Protein AF-A0A9D6GNR4-F1 (afdb_monomer)

Sequence (127 aa):
MPPTPAHRQRARRRVAPHLACSLIACTAFTAALAATPALRPSPSLPPPAHHDELPQVDDLATLVDMAWARSPQARQLEGQGLEARTQADSARGWFPGAPSVTVGQRTGERPGQRALREQEVALAAPL

Radius of gyration: 35.39 Å; Cα contacts (8 Å, |Δi|>4): 54; chains: 1; bounding box: 73×37×111 Å

Structure (mmCIF, N/CA/C/O backbone):
data_AF-A0A9D6GNR4-F1
#
_entry.id   AF-A0A9D6GNR4-F1
#
loop_
_atom_site.group_PDB
_atom_site.id
_atom_site.type_symbol
_atom_site.label_atom_id
_atom_site.label_alt_id
_atom_site.label_comp_id
_atom_site.label_asym_id
_atom_site.label_entity_id
_atom_site.label_seq_id
_atom_site.pdbx_PDB_ins_code
_atom_site.Cartn_x
_atom_site.Cartn_y
_atom_site.Cartn_z
_atom_site.occupancy
_atom_site.B_iso_or_equiv
_atom_site.auth_seq_id
_atom_site.auth_comp_id
_atom_site.auth_asym_id
_atom_site.auth_atom_id
_atom_site.pdbx_PDB_model_num
ATOM 1 N N . MET A 1 1 ? -23.582 18.291 77.266 1.00 45.22 1 MET A N 1
ATOM 2 C CA . MET A 1 1 ? -22.165 18.711 77.222 1.00 45.22 1 MET A CA 1
ATOM 3 C C . MET A 1 1 ? -21.567 18.280 75.889 1.00 45.22 1 MET A C 1
ATOM 5 O O . MET A 1 1 ? -21.537 17.081 75.644 1.00 45.22 1 MET A O 1
ATOM 9 N N . PRO A 1 2 ? -21.171 19.220 75.016 1.00 63.28 2 PRO A N 1
ATOM 10 C CA . PRO A 1 2 ? -20.433 18.939 73.785 1.00 63.28 2 PRO A CA 1
ATOM 11 C C . PRO A 1 2 ? -18.911 18.957 74.041 1.00 63.28 2 PRO A C 1
ATOM 13 O O . PRO A 1 2 ? -18.451 19.728 74.886 1.00 63.28 2 PRO A O 1
ATOM 16 N N . PRO A 1 3 ? -18.134 18.100 73.359 1.00 59.78 3 PRO A N 1
ATOM 17 C CA . PRO A 1 3 ? -16.903 18.563 72.689 1.00 59.78 3 PRO A CA 1
ATOM 18 C C . PRO A 1 3 ? -16.707 17.877 71.312 1.00 59.78 3 PRO A C 1
ATOM 20 O O . PRO A 1 3 ? -16.805 16.662 71.199 1.00 59.78 3 PRO A O 1
ATOM 23 N N . THR A 1 4 ? -16.696 18.632 70.206 1.00 57.72 4 THR A N 1
ATOM 24 C CA . THR A 1 4 ? -15.525 19.154 69.447 1.00 57.72 4 THR A CA 1
ATOM 25 C C . THR A 1 4 ? -14.899 18.185 68.418 1.00 57.72 4 THR A C 1
ATOM 27 O O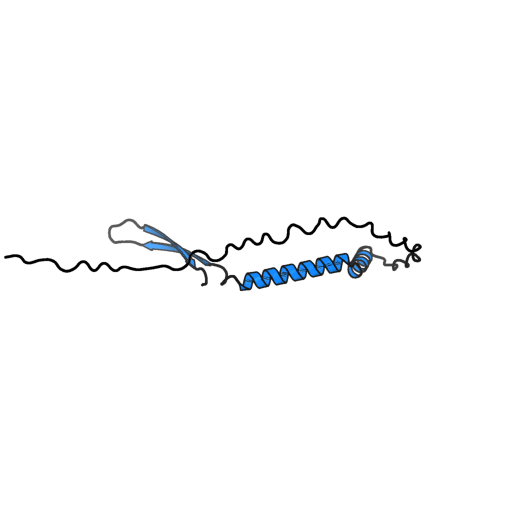 . THR A 1 4 ? -15.047 16.973 68.517 1.00 57.72 4 THR A O 1
ATOM 30 N N . PRO A 1 5 ? -14.321 18.728 67.322 1.00 56.31 5 PRO A N 1
ATOM 31 C CA . PRO A 1 5 ? -14.472 18.178 65.976 1.00 56.31 5 PRO A CA 1
ATOM 32 C C . PRO A 1 5 ? -13.293 17.309 65.523 1.00 56.31 5 PRO A C 1
ATOM 34 O O . PRO A 1 5 ? -12.127 17.666 65.697 1.00 56.31 5 PRO A O 1
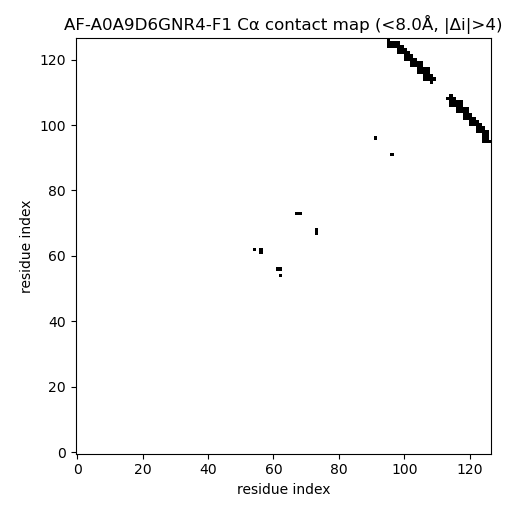ATOM 37 N N . ALA A 1 6 ? -13.595 16.210 64.832 1.00 51.09 6 ALA A N 1
ATOM 38 C CA . ALA A 1 6 ? -12.588 15.373 64.193 1.00 51.09 6 ALA A CA 1
ATOM 39 C C . ALA A 1 6 ? -12.110 15.992 62.865 1.00 51.09 6 ALA A C 1
ATOM 41 O O . ALA A 1 6 ? -12.790 15.978 61.841 1.00 51.09 6 ALA A O 1
ATOM 42 N N . HIS A 1 7 ? -10.922 16.586 62.951 1.00 50.69 7 HIS A N 1
ATOM 43 C CA . HIS A 1 7 ? -9.850 16.641 61.959 1.00 50.69 7 HIS A CA 1
ATOM 44 C C . HIS A 1 7 ? -10.218 16.513 60.465 1.00 50.69 7 HIS 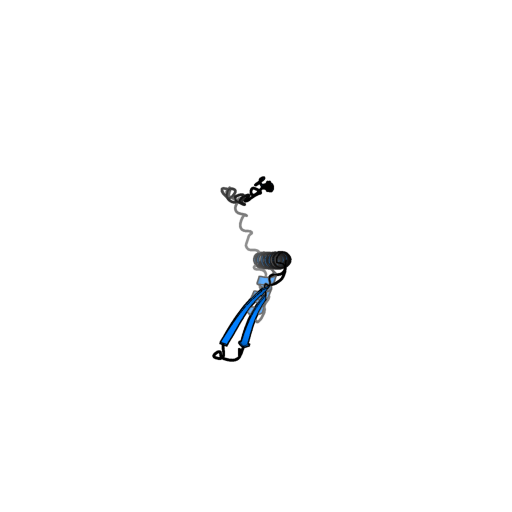A C 1
ATOM 46 O O . HIS A 1 7 ? -10.300 15.433 59.885 1.00 50.69 7 HIS A O 1
ATOM 52 N N . ARG A 1 8 ? -10.248 17.668 59.790 1.00 55.66 8 ARG A N 1
ATOM 53 C CA . ARG A 1 8 ? -10.053 17.779 58.338 1.00 55.66 8 ARG A CA 1
ATOM 54 C C . ARG A 1 8 ? -8.656 17.269 57.964 1.00 55.66 8 ARG A C 1
ATOM 56 O O . ARG A 1 8 ? -7.672 17.989 58.137 1.00 55.66 8 ARG A O 1
ATOM 63 N N . GLN A 1 9 ? -8.554 16.073 57.391 1.00 53.78 9 GLN A N 1
ATOM 64 C CA . GLN A 1 9 ? -7.359 15.661 56.654 1.00 53.78 9 GLN A CA 1
ATOM 65 C C . GLN A 1 9 ? -7.398 16.266 55.246 1.00 53.78 9 GLN A C 1
ATOM 67 O O . GLN A 1 9 ? -8.008 15.743 54.318 1.00 53.78 9 GLN A O 1
ATOM 72 N N . ARG A 1 10 ? -6.730 17.414 55.089 1.00 51.69 10 ARG A N 1
ATOM 73 C CA . ARG A 1 10 ? -6.352 17.950 53.778 1.00 51.69 10 ARG A CA 1
ATOM 74 C C . ARG A 1 10 ? -5.239 17.074 53.206 1.00 51.69 10 ARG A C 1
ATOM 76 O O . ARG A 1 10 ? -4.064 17.313 53.475 1.00 51.69 10 ARG A O 1
ATOM 83 N N . ALA A 1 11 ? -5.601 16.087 52.394 1.00 48.31 11 ALA A N 1
ATOM 84 C CA . ALA A 1 11 ? -4.649 15.405 51.530 1.00 48.31 11 ALA A CA 1
ATOM 85 C C . ALA A 1 11 ? -4.167 16.392 50.452 1.00 48.31 11 ALA A C 1
ATOM 87 O O . ALA A 1 11 ? -4.797 16.581 49.413 1.00 48.31 11 ALA A O 1
ATOM 88 N N . ARG A 1 12 ? -3.043 17.064 50.724 1.00 51.66 12 ARG A N 1
ATOM 89 C CA . ARG A 1 12 ? -2.261 17.797 49.724 1.00 51.66 12 ARG A CA 1
ATOM 90 C C . ARG A 1 12 ? -1.669 16.783 48.745 1.00 51.66 12 ARG A C 1
ATOM 92 O O . ARG A 1 12 ? -0.546 16.325 48.932 1.00 51.66 12 ARG A O 1
ATOM 99 N N . ARG A 1 13 ? -2.406 16.440 47.688 1.00 51.25 13 ARG A N 1
ATOM 100 C CA . ARG A 1 13 ? -1.813 15.796 46.512 1.00 51.25 13 ARG A CA 1
ATOM 101 C C . ARG A 1 13 ? -1.047 16.859 45.730 1.00 51.25 13 ARG A C 1
ATOM 103 O O . ARG A 1 13 ? -1.619 17.613 44.953 1.00 51.25 13 ARG A O 1
ATOM 110 N N . ARG A 1 14 ? 0.259 16.944 45.993 1.00 56.03 14 ARG A N 1
ATOM 111 C CA . ARG A 1 14 ? 1.217 17.540 45.062 1.00 56.03 14 ARG A CA 1
ATOM 112 C C . ARG A 1 14 ? 1.312 16.593 43.871 1.00 56.03 14 ARG A C 1
ATOM 114 O O . ARG A 1 14 ? 1.882 15.518 44.001 1.00 56.03 14 ARG A O 1
ATOM 121 N N . VAL A 1 15 ? 0.731 16.984 42.746 1.00 49.25 15 VAL A N 1
ATOM 122 C CA . VAL A 1 15 ? 0.989 16.354 41.452 1.00 49.25 15 VAL A CA 1
ATOM 123 C C . VAL A 1 15 ? 1.556 17.448 40.564 1.00 49.25 15 VAL A C 1
ATOM 125 O O . VAL A 1 15 ? 0.826 18.243 39.988 1.00 49.25 15 VAL A O 1
ATOM 128 N N . ALA A 1 16 ? 2.881 17.528 40.540 1.00 56.25 16 ALA A N 1
ATOM 129 C CA . ALA A 1 16 ? 3.602 17.965 39.359 1.00 56.25 16 ALA A CA 1
ATOM 130 C C . ALA A 1 16 ? 4.157 16.678 38.746 1.00 56.25 16 ALA A C 1
ATOM 132 O O . ALA A 1 16 ? 4.798 15.900 39.456 1.00 56.25 16 ALA A O 1
ATOM 133 N N . PRO A 1 17 ? 3.834 16.406 37.479 1.00 48.12 17 PRO A N 1
ATOM 134 C CA . PRO A 1 17 ? 4.942 16.315 36.542 1.00 48.12 17 PRO A CA 1
ATOM 135 C C . PRO A 1 17 ? 4.615 16.959 35.188 1.00 48.12 17 PRO A C 1
ATOM 137 O O . PRO A 1 17 ? 3.649 16.613 34.518 1.00 48.12 17 PRO A O 1
ATOM 140 N N . HIS A 1 18 ? 5.469 17.909 34.811 1.00 49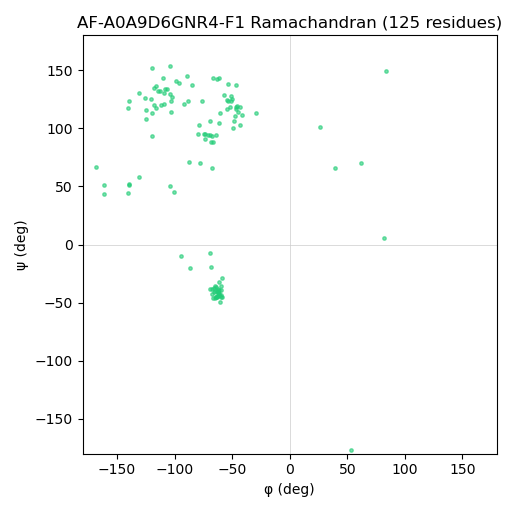.78 18 HIS A N 1
ATOM 141 C CA . HIS A 1 18 ? 6.078 18.014 33.484 1.00 49.78 18 HIS A CA 1
ATOM 142 C C . HIS A 1 18 ? 5.192 17.693 32.262 1.00 49.78 18 HIS A C 1
ATOM 144 O O . HIS A 1 18 ? 5.488 16.789 31.489 1.00 49.78 18 HIS A O 1
ATOM 150 N N . LEU A 1 19 ? 4.168 18.516 32.022 1.00 51.16 19 LEU A N 1
ATOM 151 C CA . LEU A 1 19 ? 3.570 18.706 30.693 1.00 51.16 19 LEU A CA 1
ATOM 152 C C . LEU A 1 19 ? 4.336 19.809 29.954 1.00 51.16 19 LEU A C 1
ATOM 154 O O . LEU A 1 19 ? 3.860 20.930 29.826 1.00 51.16 19 LEU A O 1
ATOM 158 N N . ALA A 1 20 ? 5.567 19.520 29.542 1.00 50.00 20 ALA A N 1
ATOM 159 C CA . ALA A 1 20 ? 6.307 20.355 28.593 1.00 50.00 20 ALA A CA 1
ATOM 160 C C . ALA A 1 20 ? 7.551 19.598 28.113 1.00 50.00 20 ALA A C 1
ATOM 162 O O . ALA A 1 20 ? 8.679 19.959 28.435 1.00 50.00 20 ALA A O 1
ATOM 163 N N . CYS A 1 21 ? 7.356 18.513 27.367 1.00 39.66 21 CYS A N 1
ATOM 164 C CA . CYS A 1 21 ? 8.42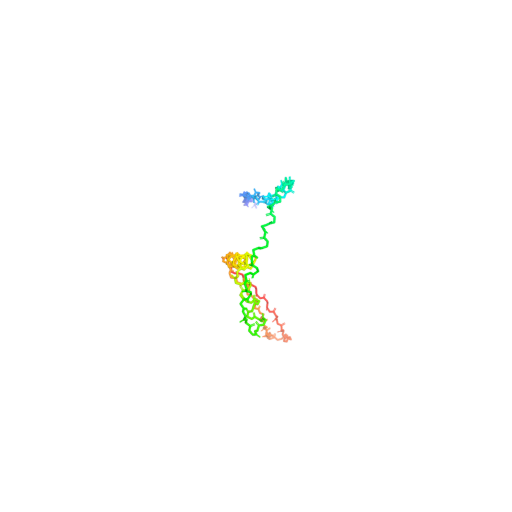5 17.943 26.557 1.00 39.66 21 CYS A CA 1
ATOM 165 C C . CYS A 1 21 ? 7.950 17.833 25.111 1.00 39.66 21 CYS A C 1
ATOM 167 O O . CYS A 1 21 ? 7.105 17.015 24.764 1.00 39.66 21 CYS A O 1
ATOM 169 N N . SER A 1 22 ? 8.531 18.721 24.305 1.00 46.56 22 SER A N 1
ATOM 170 C CA . SER A 1 22 ? 8.856 18.522 22.897 1.00 46.56 22 SER A CA 1
ATOM 171 C C . SER A 1 22 ? 7.703 18.265 21.926 1.00 46.56 22 SER A C 1
ATOM 173 O O . SER A 1 22 ? 7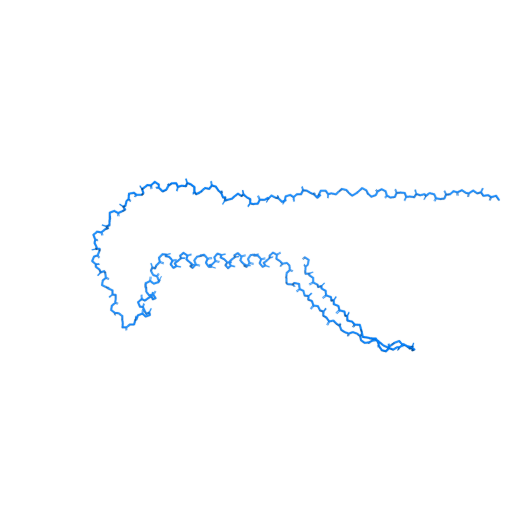.663 17.239 21.258 1.00 46.56 22 SER A O 1
ATOM 175 N N . LEU A 1 23 ? 6.900 19.301 21.671 1.00 51.78 23 LEU A N 1
ATOM 176 C CA . LEU A 1 23 ? 6.591 19.628 20.274 1.00 51.78 23 LEU A CA 1
ATOM 177 C C . LEU A 1 23 ? 7.806 20.367 19.697 1.00 51.78 23 LEU A C 1
ATOM 179 O O . LEU A 1 23 ? 7.785 21.578 19.489 1.00 51.78 23 LEU A O 1
ATOM 183 N N . ILE A 1 24 ? 8.908 19.634 19.509 1.00 54.00 24 ILE A N 1
ATOM 184 C CA . ILE A 1 24 ? 9.987 20.094 18.638 1.00 54.00 24 ILE A CA 1
ATOM 185 C C . ILE A 1 24 ? 9.431 19.926 17.234 1.00 54.00 24 ILE A C 1
ATOM 187 O O . ILE A 1 24 ? 9.408 18.838 16.662 1.00 54.00 24 ILE A O 1
ATOM 191 N N . ALA A 1 25 ? 8.883 21.031 16.747 1.00 44.38 25 ALA A N 1
ATOM 192 C CA . ALA A 1 25 ? 8.532 21.237 15.366 1.00 44.38 25 ALA A CA 1
ATOM 193 C C . ALA A 1 25 ? 9.694 20.754 14.486 1.00 44.38 25 ALA A C 1
ATOM 195 O O . ALA A 1 25 ? 10.788 21.319 14.510 1.00 44.38 25 ALA A O 1
ATOM 196 N N . CYS A 1 26 ? 9.453 19.698 13.708 1.00 39.47 26 CYS A N 1
ATOM 197 C CA . CYS A 1 26 ? 10.271 19.332 12.557 1.00 39.47 26 CYS A CA 1
ATOM 198 C C . CYS A 1 26 ? 10.105 20.397 11.460 1.00 39.47 26 CYS A C 1
ATOM 200 O O . CYS A 1 26 ? 9.558 20.140 10.395 1.00 39.47 26 CYS A O 1
ATOM 202 N N . THR A 1 27 ? 10.566 21.619 11.723 1.00 50.75 27 THR A N 1
ATOM 203 C CA . THR A 1 27 ? 10.748 22.686 10.729 1.00 50.75 27 THR A CA 1
ATOM 204 C C . THR A 1 27 ? 12.229 22.815 10.404 1.00 50.75 27 THR A C 1
ATOM 206 O O . THR A 1 27 ? 12.812 23.892 10.483 1.00 50.75 27 THR A O 1
ATOM 209 N N . ALA A 1 28 ? 12.864 21.690 10.092 1.00 52.25 28 ALA A N 1
ATOM 210 C CA . ALA A 1 28 ? 14.260 21.649 9.694 1.00 52.25 28 ALA A CA 1
ATOM 211 C C . ALA A 1 28 ? 14.420 20.815 8.424 1.00 52.25 28 ALA A C 1
ATOM 213 O O . ALA A 1 28 ? 15.155 19.838 8.431 1.00 52.25 28 ALA A O 1
ATOM 214 N N . PHE A 1 29 ? 13.731 21.188 7.338 1.00 46.34 29 PHE A N 1
ATOM 215 C CA . PHE A 1 29 ? 14.235 20.894 5.990 1.00 46.34 29 PHE A CA 1
ATOM 216 C C . PHE A 1 29 ? 13.598 21.763 4.891 1.00 46.34 29 PHE A C 1
ATOM 218 O O . PHE A 1 29 ? 13.117 21.265 3.878 1.00 46.34 29 PHE A O 1
ATOM 225 N N . THR A 1 30 ? 13.585 23.088 5.070 1.00 50.41 30 THR A N 1
ATOM 226 C CA . THR A 1 30 ? 13.069 24.003 4.032 1.00 50.41 30 THR A CA 1
ATOM 227 C C . THR A 1 30 ? 13.918 25.266 3.902 1.00 50.41 30 THR A C 1
ATOM 229 O O . THR A 1 30 ? 13.404 26.372 3.977 1.00 50.41 30 THR A O 1
ATOM 232 N N . ALA A 1 31 ? 15.237 25.126 3.729 1.00 42.44 31 ALA A N 1
ATOM 233 C CA . ALA A 1 31 ? 16.093 26.250 3.316 1.00 42.44 31 ALA A CA 1
ATOM 234 C C . ALA A 1 31 ? 17.455 25.809 2.747 1.00 42.44 31 ALA A C 1
ATOM 236 O O . ALA A 1 31 ? 18.486 26.387 3.070 1.00 42.44 31 ALA A O 1
ATOM 237 N N . ALA A 1 32 ? 17.486 24.782 1.897 1.00 46.25 32 ALA A N 1
ATOM 238 C CA . ALA A 1 32 ? 18.688 24.458 1.126 1.00 46.25 32 ALA A CA 1
ATOM 239 C C . ALA A 1 32 ? 18.342 24.059 -0.314 1.00 46.25 32 ALA A C 1
ATOM 241 O O . ALA A 1 32 ? 18.759 23.019 -0.800 1.00 46.25 32 ALA A O 1
ATOM 242 N N . LEU A 1 33 ? 17.558 24.890 -1.006 1.00 49.00 33 LEU A N 1
ATOM 243 C CA . LEU A 1 33 ? 17.442 24.842 -2.469 1.00 49.00 33 LEU A CA 1
ATOM 244 C C . LEU A 1 33 ? 17.378 26.258 -3.062 1.00 49.00 33 LEU A C 1
ATOM 246 O O . LEU A 1 33 ? 16.609 26.556 -3.962 1.00 49.00 33 LEU A O 1
ATOM 250 N N . ALA A 1 34 ? 18.250 27.136 -2.571 1.00 45.88 34 ALA A N 1
ATOM 251 C CA . ALA A 1 34 ? 18.838 28.177 -3.411 1.00 45.88 34 ALA A CA 1
ATOM 252 C C . ALA A 1 34 ? 20.249 27.728 -3.823 1.00 45.88 34 ALA A C 1
ATOM 254 O O . ALA A 1 34 ? 21.217 28.474 -3.731 1.00 45.88 34 ALA A O 1
ATOM 255 N N . ALA A 1 35 ? 20.380 26.464 -4.237 1.00 48.12 35 ALA A N 1
ATOM 256 C CA . ALA A 1 35 ? 21.480 26.076 -5.096 1.00 48.12 35 ALA A CA 1
ATOM 257 C C . ALA A 1 35 ? 21.132 26.645 -6.470 1.00 48.12 35 ALA A C 1
ATOM 259 O O . ALA A 1 35 ? 20.412 26.025 -7.250 1.00 48.12 35 ALA A O 1
ATOM 260 N N . THR A 1 36 ? 21.586 27.870 -6.731 1.00 53.12 36 THR A N 1
ATOM 261 C CA . THR A 1 36 ? 21.766 28.369 -8.090 1.00 53.12 36 THR A CA 1
ATOM 262 C C . THR A 1 36 ? 22.402 27.220 -8.869 1.00 53.12 36 THR A C 1
ATOM 264 O O . THR A 1 36 ? 23.477 26.771 -8.455 1.00 53.12 36 THR A O 1
ATOM 267 N N . PRO A 1 37 ? 21.776 26.668 -9.923 1.00 54.28 37 PRO A N 1
ATOM 268 C CA . PRO A 1 37 ? 22.489 25.751 -10.785 1.00 54.28 37 PRO A CA 1
ATOM 269 C C . PRO A 1 37 ? 23.591 26.592 -11.423 1.00 54.28 37 PRO A C 1
ATOM 271 O O . PRO A 1 37 ? 23.363 27.309 -12.395 1.00 54.28 37 PRO A O 1
ATOM 274 N N . ALA A 1 38 ? 24.782 26.567 -10.816 1.00 52.56 38 ALA A N 1
ATOM 275 C CA . ALA A 1 38 ? 26.008 26.930 -11.492 1.00 52.56 38 ALA A CA 1
ATOM 276 C C . ALA A 1 38 ? 25.933 26.187 -12.817 1.00 52.56 38 ALA A C 1
ATOM 278 O O . ALA A 1 38 ? 25.755 24.966 -12.794 1.00 52.56 38 ALA A O 1
ATOM 279 N N . LEU A 1 39 ? 25.920 26.942 -13.922 1.00 55.22 39 LEU A N 1
ATOM 280 C CA . LEU A 1 39 ? 25.832 26.408 -15.270 1.00 55.22 39 LEU A CA 1
ATOM 281 C C . LEU A 1 39 ? 26.768 25.211 -15.342 1.00 55.22 39 LEU A C 1
ATOM 283 O O . LEU A 1 39 ? 27.991 25.354 -15.372 1.00 55.22 39 LEU A O 1
ATOM 287 N N . ARG A 1 40 ? 26.170 24.019 -15.286 1.00 56.25 40 ARG A N 1
ATOM 288 C CA . ARG A 1 40 ? 26.889 22.784 -15.527 1.00 56.25 40 ARG A CA 1
ATOM 289 C C . ARG A 1 40 ? 27.462 22.982 -16.926 1.00 56.25 40 ARG A C 1
ATOM 291 O O . ARG A 1 40 ? 26.686 23.364 -17.808 1.00 56.25 40 ARG A O 1
ATOM 298 N N . PRO A 1 41 ? 28.770 22.780 -17.156 1.00 55.53 41 PRO A N 1
ATOM 299 C CA . PRO A 1 41 ? 29.239 22.662 -18.522 1.00 55.53 41 PRO A CA 1
ATOM 300 C C . PRO A 1 41 ? 28.357 21.594 -19.159 1.00 55.53 41 PRO A C 1
ATOM 302 O O . PRO A 1 41 ? 28.280 20.477 -18.638 1.00 55.53 41 PRO A O 1
ATOM 305 N N . SER A 1 42 ? 27.599 21.976 -20.193 1.00 63.50 42 SER A N 1
ATOM 306 C CA . SER A 1 42 ? 26.867 21.016 -21.007 1.00 63.50 42 SER A CA 1
ATOM 307 C C . SER A 1 42 ? 27.856 19.900 -21.304 1.00 63.50 42 SER A C 1
ATOM 309 O O . SER A 1 42 ? 28.908 20.206 -21.876 1.00 63.50 42 SER A O 1
ATOM 311 N N . PRO A 1 43 ? 27.604 18.644 -20.886 1.00 65.00 43 PRO A N 1
ATOM 312 C CA . PRO A 1 43 ? 28.378 17.554 -21.440 1.00 65.00 43 PRO A CA 1
ATOM 313 C C . PRO A 1 43 ? 28.195 17.710 -22.943 1.00 65.00 43 PRO A C 1
ATOM 315 O O . PRO A 1 43 ? 27.059 17.734 -23.421 1.00 65.00 43 PRO A O 1
ATOM 318 N N . SER A 1 44 ? 29.292 17.976 -23.655 1.00 59.09 44 SER A N 1
ATOM 319 C CA . SER A 1 44 ? 29.289 18.024 -25.108 1.00 59.09 44 SER A CA 1
ATOM 320 C C . SER A 1 44 ? 28.531 16.791 -25.549 1.00 59.09 44 SER A C 1
ATOM 322 O O . SER A 1 44 ? 28.942 15.687 -25.182 1.00 59.09 44 SER A O 1
ATOM 324 N N . LEU A 1 45 ? 27.391 17.015 -26.208 1.00 65.38 45 LEU A N 1
ATOM 325 C CA . LEU A 1 45 ? 26.546 15.976 -26.767 1.00 65.38 45 LEU A CA 1
ATOM 326 C C . LEU A 1 45 ? 27.506 14.957 -27.391 1.00 65.38 45 LEU A C 1
ATOM 328 O O . LEU A 1 45 ? 28.236 15.347 -28.310 1.00 65.38 45 LEU A O 1
ATOM 332 N N . PRO A 1 46 ? 27.639 13.734 -26.839 1.00 65.00 46 PRO A N 1
ATOM 333 C CA . PRO A 1 46 ? 28.511 12.758 -27.459 1.00 65.00 46 PRO A CA 1
ATOM 334 C C . PRO A 1 46 ? 28.051 12.650 -28.918 1.00 65.00 46 PRO A C 1
ATOM 336 O O . PRO A 1 46 ? 26.837 12.716 -29.160 1.00 65.00 46 PRO A O 1
ATOM 339 N N . PRO A 1 47 ? 28.981 12.573 -29.892 1.00 65.81 47 PRO A N 1
ATOM 340 C CA . PRO A 1 47 ? 28.596 12.319 -31.280 1.00 65.81 47 PRO A CA 1
ATOM 341 C C . PRO A 1 47 ? 27.601 11.161 -31.254 1.00 65.81 47 PRO A C 1
ATOM 343 O O . PRO A 1 47 ? 27.828 10.269 -30.431 1.00 65.81 47 PRO A O 1
ATOM 346 N N . PRO A 1 48 ? 26.494 11.206 -32.027 1.00 60.72 48 PRO A N 1
ATOM 347 C CA . PRO A 1 48 ? 25.435 10.214 -31.919 1.00 60.72 48 PRO A CA 1
ATOM 348 C C . PRO A 1 48 ? 26.111 8.855 -31.946 1.00 60.72 48 PRO A C 1
ATOM 350 O O . PRO A 1 48 ? 26.684 8.469 -32.968 1.00 60.72 48 PRO A O 1
ATOM 353 N N . ALA A 1 49 ? 26.156 8.206 -30.776 1.00 56.81 49 ALA A N 1
ATOM 354 C CA . ALA A 1 49 ? 26.651 6.853 -30.677 1.00 56.81 49 ALA A CA 1
ATOM 355 C C . ALA A 1 49 ? 25.862 6.119 -31.748 1.00 56.81 49 ALA A C 1
ATOM 357 O O . ALA A 1 49 ? 24.645 6.338 -31.815 1.00 56.81 49 ALA A O 1
ATOM 358 N N . HIS A 1 50 ? 26.568 5.404 -32.638 1.00 54.97 50 HIS A N 1
ATOM 359 C CA . HIS A 1 50 ? 25.971 4.532 -33.648 1.00 54.97 50 HIS A CA 1
ATOM 360 C C . HIS A 1 50 ? 24.661 4.040 -33.074 1.00 54.97 50 HIS A C 1
ATOM 362 O O . HIS A 1 50 ? 24.735 3.467 -31.992 1.00 54.97 50 HIS A O 1
ATOM 368 N N . HIS A 1 51 ? 23.516 4.432 -33.656 1.00 52.09 51 HIS A N 1
ATOM 369 C CA . HIS A 1 51 ? 22.210 4.099 -33.096 1.00 52.09 51 HIS A CA 1
ATOM 370 C C . HIS A 1 51 ? 22.249 2.608 -32.825 1.00 52.09 51 HIS A C 1
ATOM 372 O O . HIS A 1 51 ? 22.219 1.837 -33.783 1.00 52.09 51 HIS A O 1
ATOM 378 N N . ASP A 1 52 ? 22.479 2.257 -31.557 1.00 55.34 52 ASP A N 1
ATOM 379 C CA . ASP A 1 52 ? 22.795 0.898 -31.158 1.00 55.34 52 ASP A CA 1
ATOM 380 C C . ASP A 1 52 ? 21.568 0.145 -31.610 1.00 55.34 52 ASP A C 1
ATOM 382 O O . ASP A 1 52 ? 20.455 0.509 -31.210 1.00 55.34 52 ASP A O 1
ATOM 386 N N . GLU A 1 53 ? 21.776 -0.718 -32.598 1.00 60.91 53 GLU A N 1
ATOM 387 C CA . GLU A 1 53 ? 20.729 -1.279 -33.430 1.00 60.91 53 GLU A CA 1
ATOM 388 C C . GLU A 1 53 ? 19.635 -1.759 -32.485 1.00 60.91 53 GLU A C 1
ATOM 390 O O . GLU A 1 53 ? 19.873 -2.636 -31.649 1.00 60.91 53 GLU A O 1
ATOM 395 N N . LEU A 1 54 ? 18.484 -1.069 -32.496 1.00 66.25 54 LEU A N 1
ATOM 396 C CA . LEU A 1 54 ? 17.399 -1.421 -31.592 1.00 66.25 54 LEU A CA 1
ATOM 397 C C . LEU A 1 54 ? 17.139 -2.902 -31.853 1.00 66.25 54 LEU A C 1
ATOM 399 O O . LEU A 1 54 ? 16.954 -3.257 -33.021 1.00 66.25 54 LEU A O 1
ATOM 403 N N . PRO A 1 55 ? 17.192 -3.764 -30.822 1.00 69.88 55 PRO A N 1
ATOM 404 C CA . PRO A 1 55 ? 16.990 -5.187 -31.022 1.00 69.88 55 PRO A CA 1
ATOM 405 C C . PRO A 1 55 ? 15.708 -5.363 -31.831 1.00 69.88 55 PRO A C 1
ATOM 407 O O . PRO A 1 55 ? 14.675 -4.792 -31.475 1.00 69.88 55 PRO A O 1
ATOM 410 N N . GLN A 1 56 ? 15.801 -6.067 -32.960 1.00 78.31 56 GLN A N 1
ATOM 411 C CA . GLN A 1 56 ? 14.637 -6.351 -33.789 1.00 78.31 56 GLN A CA 1
ATOM 412 C C . GLN A 1 56 ? 13.767 -7.336 -33.017 1.00 78.31 56 GLN A C 1
ATOM 414 O O . GLN A 1 56 ? 14.015 -8.538 -32.997 1.00 78.31 56 GLN A O 1
ATOM 419 N N . VAL A 1 57 ? 12.800 -6.790 -32.295 1.00 80.75 57 VAL A N 1
ATOM 420 C CA . VAL A 1 57 ? 11.774 -7.536 -31.577 1.00 80.75 57 VAL A CA 1
ATOM 421 C C . VAL A 1 57 ? 10.453 -7.237 -32.251 1.00 80.75 57 VAL A C 1
ATOM 423 O O . VAL A 1 57 ? 10.125 -6.079 -32.504 1.00 80.75 57 VAL A O 1
ATOM 426 N N . ASP A 1 58 ? 9.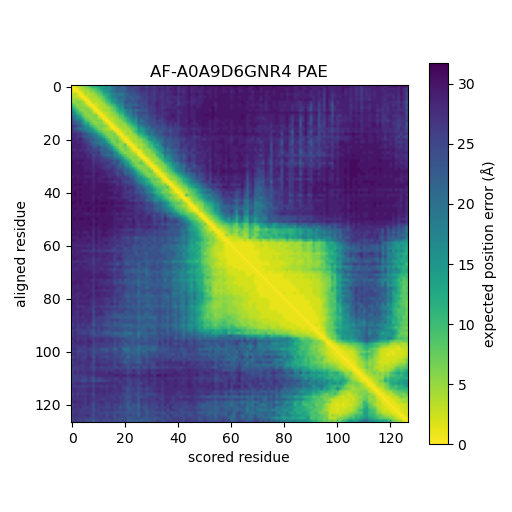697 -8.296 -32.518 1.00 85.12 58 ASP A N 1
ATOM 427 C CA . ASP A 1 58 ? 8.430 -8.232 -33.250 1.00 85.12 58 ASP A CA 1
ATOM 428 C C . ASP A 1 58 ? 7.306 -7.543 -32.456 1.00 85.12 58 ASP A C 1
ATOM 430 O O . ASP A 1 58 ? 6.229 -7.284 -32.991 1.00 85.12 58 ASP A O 1
ATOM 434 N N . ASP A 1 59 ? 7.547 -7.234 -31.179 1.00 91.25 59 ASP A N 1
ATOM 435 C CA . ASP A 1 59 ? 6.553 -6.712 -30.252 1.00 91.25 59 ASP A CA 1
ATOM 436 C C . ASP A 1 59 ? 7.041 -5.468 -29.489 1.00 91.25 59 ASP A C 1
ATOM 438 O O . ASP A 1 59 ? 8.107 -5.438 -28.863 1.00 91.25 59 ASP A O 1
ATOM 442 N N . LEU A 1 60 ? 6.197 -4.433 -29.507 1.00 90.50 60 LEU A N 1
ATOM 443 C CA . LEU A 1 60 ? 6.428 -3.157 -28.839 1.00 90.50 60 LEU A CA 1
ATOM 444 C C . LEU A 1 60 ? 6.484 -3.312 -27.317 1.00 90.50 60 LEU A C 1
ATOM 446 O O . LEU A 1 60 ? 7.280 -2.623 -26.680 1.00 90.50 60 LEU A O 1
ATOM 450 N N . ALA A 1 61 ? 5.669 -4.193 -26.729 1.00 93.44 61 ALA A N 1
ATOM 451 C CA . ALA A 1 61 ? 5.685 -4.380 -25.279 1.00 93.44 61 ALA A CA 1
ATOM 452 C C . ALA A 1 61 ? 7.061 -4.881 -24.820 1.00 93.44 61 ALA A C 1
ATOM 454 O O . ALA A 1 61 ? 7.646 -4.331 -23.889 1.00 93.44 61 ALA A O 1
ATOM 455 N N . THR A 1 62 ? 7.644 -5.813 -25.576 1.00 91.88 62 THR A N 1
ATOM 456 C CA . THR A 1 62 ? 8.993 -6.327 -25.316 1.00 91.88 62 THR A CA 1
ATOM 457 C C . THR A 1 62 ? 10.064 -5.230 -25.424 1.00 91.88 62 THR A C 1
ATOM 459 O O . THR A 1 62 ? 10.968 -5.153 -24.588 1.00 91.88 62 THR A O 1
ATOM 462 N N . LEU A 1 63 ? 9.965 -4.327 -26.409 1.00 91.12 63 LEU A N 1
ATOM 463 C CA . LEU A 1 63 ? 10.862 -3.165 -26.511 1.00 91.12 63 LEU A CA 1
ATOM 464 C C . LEU A 1 63 ? 10.746 -2.230 -25.304 1.00 91.12 63 LEU A C 1
ATOM 466 O O . LEU A 1 63 ? 11.768 -1.770 -24.783 1.00 91.12 63 LEU A O 1
ATOM 470 N N . VAL A 1 64 ? 9.518 -1.955 -24.859 1.00 92.81 64 VAL A N 1
ATOM 471 C CA . VAL A 1 64 ? 9.250 -1.102 -23.695 1.00 92.81 64 VAL A CA 1
ATOM 472 C C . VAL A 1 64 ? 9.809 -1.738 -22.428 1.00 92.81 64 VAL A C 1
ATOM 474 O O . VAL A 1 64 ? 10.510 -1.053 -21.687 1.00 92.81 64 VAL A O 1
ATOM 477 N N . ASP A 1 65 ? 9.603 -3.035 -22.213 1.00 93.00 65 ASP A N 1
ATOM 478 C CA . ASP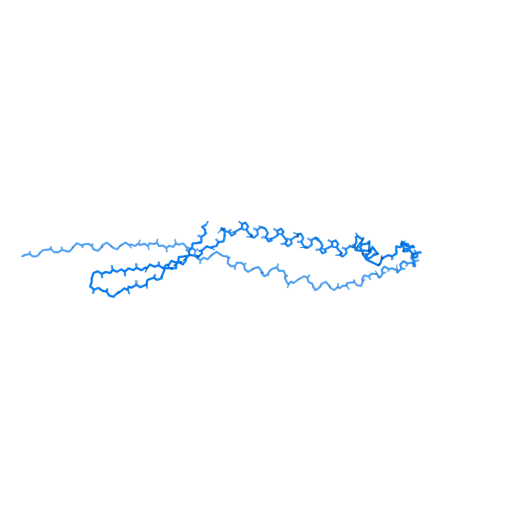 A 1 65 ? 10.133 -3.753 -21.051 1.00 93.00 65 ASP A CA 1
ATOM 479 C C . ASP A 1 65 ? 11.664 -3.733 -21.023 1.00 93.00 65 ASP A C 1
ATOM 481 O O . ASP A 1 65 ? 12.276 -3.445 -19.992 1.00 93.00 65 ASP A O 1
ATOM 485 N N . MET A 1 66 ? 12.312 -3.951 -22.171 1.00 90.31 66 MET A N 1
ATOM 486 C CA . MET A 1 66 ? 13.770 -3.857 -22.265 1.00 90.31 66 MET A CA 1
ATOM 487 C C . MET A 1 66 ? 14.285 -2.437 -22.034 1.00 90.31 66 MET A C 1
ATOM 489 O O . MET A 1 66 ? 15.368 -2.261 -21.469 1.00 90.31 66 MET A O 1
ATOM 493 N N . ALA A 1 67 ? 13.571 -1.414 -22.508 1.00 90.56 67 ALA A N 1
ATOM 494 C CA . ALA A 1 67 ? 13.919 -0.020 -22.248 1.00 90.56 67 ALA A CA 1
ATOM 495 C C . ALA A 1 67 ? 13.735 0.322 -20.762 1.00 90.56 67 ALA A C 1
ATOM 497 O O . ALA A 1 67 ? 14.608 0.946 -20.157 1.00 90.56 67 ALA A O 1
ATOM 498 N N . TRP A 1 68 ? 12.646 -0.150 -20.156 1.00 92.25 68 TRP A N 1
ATOM 499 C CA . TRP A 1 68 ? 12.341 0.038 -18.744 1.00 92.25 68 TRP A CA 1
ATOM 500 C C . TRP A 1 68 ? 13.386 -0.630 -17.847 1.00 92.25 68 TRP A C 1
ATOM 502 O O . TRP A 1 68 ? 13.926 0.016 -16.951 1.00 92.25 68 TRP A O 1
ATOM 512 N N . ALA A 1 69 ? 13.774 -1.872 -18.150 1.00 92.38 69 ALA A N 1
ATOM 513 C CA . ALA A 1 69 ? 14.780 -2.630 -17.403 1.00 92.38 69 ALA A CA 1
ATOM 514 C C . ALA A 1 69 ? 16.158 -1.941 -17.346 1.00 92.38 69 ALA A C 1
ATOM 516 O O . ALA A 1 69 ? 16.909 -2.120 -16.381 1.00 92.38 69 ALA A O 1
ATOM 517 N N . ARG A 1 70 ? 16.485 -1.147 -18.374 1.00 91.94 70 ARG A N 1
ATOM 518 C CA . ARG A 1 70 ? 17.740 -0.387 -18.493 1.00 91.94 70 ARG A CA 1
ATOM 519 C C . ARG A 1 70 ? 17.633 1.053 -17.986 1.00 91.94 70 ARG A C 1
ATOM 521 O O . ARG A 1 70 ? 18.654 1.726 -17.875 1.00 91.94 70 ARG A O 1
ATOM 528 N N . SER A 1 71 ? 16.430 1.539 -17.683 1.00 95.56 71 SER A N 1
ATOM 529 C CA . SER A 1 71 ? 16.201 2.934 -17.307 1.00 95.56 71 SER A CA 1
ATOM 530 C C . SER A 1 71 ? 16.653 3.221 -15.866 1.00 95.56 71 SER A C 1
ATOM 532 O O . SER A 1 71 ? 16.129 2.617 -14.926 1.00 95.56 71 SER A O 1
ATOM 534 N N . PRO A 1 72 ? 17.551 4.201 -15.634 1.00 94.19 72 PRO A N 1
ATOM 535 C CA . PRO A 1 72 ? 17.889 4.652 -14.281 1.00 94.19 72 PRO A CA 1
ATOM 536 C C . PRO A 1 72 ? 16.681 5.227 -13.528 1.00 94.19 72 PRO A C 1
ATOM 538 O O . PRO A 1 72 ? 16.567 5.072 -12.314 1.00 94.19 72 PRO A O 1
ATOM 541 N N . GLN A 1 73 ? 15.752 5.860 -14.250 1.00 93.75 73 GLN A N 1
ATOM 542 C CA . GLN A 1 73 ? 14.540 6.435 -13.669 1.00 93.75 73 GLN A CA 1
ATOM 543 C C . GLN A 1 73 ? 13.594 5.349 -13.141 1.00 93.75 73 GLN A C 1
ATOM 545 O O . GLN A 1 73 ? 13.014 5.517 -12.070 1.00 93.75 73 GLN A O 1
ATOM 550 N N . ALA A 1 74 ? 13.481 4.218 -13.847 1.00 94.50 74 ALA A N 1
ATOM 551 C CA . ALA A 1 74 ? 12.717 3.066 -13.370 1.00 94.50 74 ALA A CA 1
ATOM 552 C C . ALA A 1 74 ? 13.278 2.546 -12.038 1.00 94.50 74 ALA A C 1
ATOM 554 O O . ALA A 1 74 ? 12.530 2.371 -11.079 1.00 94.50 74 ALA A O 1
ATOM 555 N N . ARG A 1 75 ? 14.608 2.413 -11.935 1.00 95.31 75 ARG A N 1
ATOM 556 C CA . ARG A 1 75 ? 15.283 2.000 -10.692 1.00 95.31 75 ARG A CA 1
ATOM 557 C C . ARG A 1 75 ? 15.048 2.963 -9.537 1.00 95.31 75 ARG A C 1
ATOM 559 O O . ARG A 1 75 ? 14.846 2.525 -8.408 1.00 95.31 75 ARG A O 1
ATOM 566 N N . GLN A 1 76 ? 15.041 4.265 -9.811 1.00 96.50 76 GLN A N 1
ATOM 567 C CA . GLN A 1 76 ? 14.742 5.267 -8.793 1.00 96.50 76 GLN A CA 1
ATOM 568 C C . GLN A 1 76 ? 13.311 5.118 -8.253 1.00 96.50 76 GLN A C 1
ATOM 570 O O . GLN A 1 76 ? 13.115 5.155 -7.040 1.00 96.50 76 GLN A O 1
ATOM 575 N N . LEU A 1 77 ? 12.324 4.915 -9.130 1.00 96.19 77 LEU A N 1
ATOM 576 C CA . LEU A 1 77 ? 10.929 4.708 -8.725 1.00 96.19 77 LEU A CA 1
ATOM 577 C C . LEU A 1 77 ? 10.743 3.400 -7.945 1.00 96.19 77 LEU A C 1
ATOM 579 O O . LEU A 1 77 ? 10.035 3.381 -6.939 1.00 96.19 77 LEU A O 1
ATOM 583 N N . GLU A 1 78 ? 11.403 2.321 -8.370 1.00 95.56 78 GLU A N 1
ATOM 584 C CA . GLU A 1 78 ? 11.424 1.047 -7.639 1.00 95.56 78 GLU A CA 1
ATOM 585 C C . GLU A 1 78 ? 11.998 1.223 -6.225 1.00 95.56 78 GLU A C 1
ATOM 587 O O . GLU A 1 78 ? 11.402 0.749 -5.255 1.00 95.56 78 GLU A O 1
ATOM 592 N N . GLY A 1 79 ? 13.110 1.956 -6.096 1.00 97.00 79 GLY A N 1
ATOM 593 C CA . GLY A 1 79 ? 13.731 2.279 -4.811 1.00 97.00 79 GLY A CA 1
ATOM 594 C C . GLY A 1 79 ? 12.802 3.077 -3.895 1.00 97.00 79 GLY A C 1
ATOM 595 O O . GLY A 1 79 ? 12.557 2.668 -2.763 1.00 97.00 79 GLY A O 1
ATOM 596 N N . GLN A 1 80 ? 12.198 4.152 -4.408 1.00 96.88 80 GLN A N 1
ATOM 597 C CA . GLN A 1 80 ? 11.220 4.954 -3.661 1.00 96.88 80 GLN A CA 1
ATOM 598 C C . GLN A 1 80 ? 10.007 4.125 -3.218 1.00 96.88 80 GLN A C 1
ATOM 600 O O . GLN A 1 80 ? 9.512 4.281 -2.102 1.00 96.88 80 GLN A O 1
ATOM 605 N N . GLY A 1 81 ? 9.531 3.215 -4.072 1.00 97.19 81 GLY A N 1
ATOM 606 C CA . GLY A 1 81 ? 8.441 2.304 -3.737 1.00 97.19 81 GLY A CA 1
ATOM 607 C C . GLY A 1 81 ? 8.809 1.326 -2.619 1.00 97.19 81 GLY A C 1
ATOM 608 O O . GLY A 1 81 ? 7.989 1.064 -1.737 1.00 97.19 81 GLY A O 1
ATOM 609 N N . LEU A 1 82 ? 10.038 0.803 -2.627 1.00 97.25 82 LEU A N 1
ATOM 610 C CA . LEU A 1 82 ? 10.547 -0.053 -1.557 1.00 97.25 82 LEU A CA 1
ATOM 611 C C . LEU A 1 82 ? 10.662 0.724 -0.239 1.00 97.25 82 LEU A C 1
ATOM 613 O O . LEU A 1 82 ? 10.182 0.247 0.785 1.00 97.25 82 LEU A O 1
ATOM 617 N N . GLU A 1 83 ? 11.224 1.932 -0.270 1.00 96.69 83 GLU A N 1
ATOM 618 C CA . GLU A 1 83 ? 11.340 2.813 0.899 1.00 96.69 83 GLU A CA 1
ATOM 619 C C . GLU A 1 83 ? 9.973 3.176 1.493 1.00 96.69 83 GLU A C 1
ATOM 621 O O . GLU A 1 83 ? 9.779 3.109 2.705 1.00 96.69 83 GLU A O 1
ATOM 626 N N . ALA A 1 84 ? 8.986 3.503 0.658 1.00 95.44 84 ALA A N 1
ATOM 627 C CA . ALA A 1 84 ? 7.634 3.790 1.130 1.00 95.44 84 ALA A CA 1
ATOM 628 C C . ALA A 1 84 ? 6.992 2.573 1.820 1.00 95.44 84 ALA A C 1
ATOM 630 O O . ALA A 1 84 ? 6.307 2.719 2.834 1.00 95.44 84 ALA A O 1
ATOM 631 N N . ARG A 1 85 ? 7.232 1.358 1.304 1.00 95.69 85 ARG A N 1
ATOM 632 C CA . ARG A 1 85 ? 6.744 0.114 1.923 1.00 95.69 85 ARG A CA 1
ATOM 633 C C . ARG A 1 85 ? 7.416 -0.147 3.266 1.00 95.69 85 ARG A C 1
ATOM 635 O O . ARG A 1 85 ? 6.715 -0.417 4.236 1.00 95.69 85 ARG A O 1
ATOM 642 N N . THR A 1 86 ? 8.737 -0.002 3.359 1.00 94.50 86 THR A N 1
ATOM 643 C CA . THR A 1 86 ? 9.454 -0.206 4.629 1.00 94.50 86 THR A CA 1
ATOM 644 C C . THR A 1 86 ? 9.054 0.826 5.681 1.00 94.50 86 THR A C 1
ATOM 646 O O . THR A 1 86 ? 8.913 0.477 6.855 1.00 94.50 86 THR A O 1
ATOM 649 N N . GLN A 1 87 ? 8.794 2.074 5.281 1.00 91.38 87 GLN A N 1
ATOM 650 C CA . GLN A 1 87 ? 8.235 3.098 6.164 1.00 91.38 87 GLN A CA 1
ATOM 651 C C . GLN A 1 87 ? 6.825 2.735 6.640 1.00 91.38 87 GLN A C 1
ATOM 653 O O . GLN A 1 87 ? 6.542 2.841 7.832 1.00 91.38 87 GLN A O 1
ATOM 658 N N . ALA A 1 88 ? 5.954 2.269 5.742 1.00 88.62 88 ALA A N 1
ATOM 659 C CA . ALA A 1 88 ? 4.604 1.841 6.100 1.00 88.62 88 ALA A CA 1
ATOM 660 C C . ALA A 1 88 ? 4.612 0.649 7.073 1.00 88.62 88 ALA A C 1
ATOM 662 O O . ALA A 1 88 ? 3.852 0.640 8.041 1.00 88.62 88 ALA A O 1
ATOM 663 N N . ASP A 1 89 ? 5.492 -0.328 6.856 1.00 87.94 89 ASP A N 1
ATOM 664 C CA . ASP A 1 89 ? 5.626 -1.489 7.737 1.00 87.94 89 ASP A CA 1
ATOM 665 C C . ASP A 1 89 ? 6.220 -1.104 9.098 1.00 87.94 89 ASP A C 1
ATOM 667 O O . ASP A 1 89 ? 5.737 -1.557 10.137 1.00 87.94 89 ASP A O 1
ATOM 671 N N . SER A 1 90 ? 7.192 -0.188 9.115 1.00 86.88 90 SER A N 1
ATOM 672 C CA . SER A 1 90 ? 7.737 0.373 10.358 1.00 86.88 90 SER A CA 1
ATOM 673 C C . SER A 1 90 ? 6.669 1.131 11.148 1.00 86.88 90 SER A C 1
ATOM 675 O O . SER A 1 90 ? 6.533 0.931 12.353 1.00 86.88 90 SER A O 1
ATOM 677 N N . ALA A 1 91 ? 5.859 1.950 10.469 1.00 84.06 91 ALA A N 1
ATOM 678 C CA . ALA A 1 91 ? 4.757 2.679 11.087 1.00 84.06 91 ALA A CA 1
ATOM 679 C C . ALA A 1 91 ? 3.686 1.731 11.646 1.00 84.06 91 ALA A C 1
ATOM 681 O O . ALA A 1 91 ? 3.193 1.953 12.748 1.00 84.06 91 ALA A O 1
ATOM 682 N N . ARG A 1 92 ? 3.358 0.638 10.941 1.00 81.00 92 ARG A N 1
ATOM 683 C CA . ARG A 1 92 ? 2.442 -0.400 11.452 1.00 81.00 92 ARG A CA 1
ATOM 684 C C . ARG A 1 92 ? 2.945 -1.041 12.740 1.00 81.00 92 ARG A C 1
ATOM 686 O O . ARG A 1 92 ? 2.129 -1.345 13.600 1.00 81.00 92 ARG A O 1
ATOM 693 N N . GLY A 1 93 ? 4.258 -1.215 12.886 1.00 80.31 93 GLY A N 1
ATOM 694 C CA . GLY A 1 93 ? 4.863 -1.735 14.113 1.00 80.31 93 GLY A CA 1
ATOM 695 C C . GLY A 1 93 ? 4.765 -0.789 15.315 1.00 80.31 93 GLY A C 1
ATOM 696 O O . GLY A 1 93 ? 4.905 -1.243 16.446 1.00 80.31 93 GLY A O 1
ATOM 697 N N . TRP A 1 94 ? 4.529 0.510 15.097 1.00 75.75 94 TRP A N 1
ATOM 698 C CA . TRP A 1 94 ? 4.392 1.500 16.175 1.00 75.75 94 TRP A CA 1
ATOM 699 C C . TRP A 1 94 ? 2.975 1.604 16.725 1.00 75.75 94 TRP A C 1
ATOM 701 O O . TRP A 1 94 ? 2.792 2.097 17.837 1.00 75.75 94 TRP A O 1
ATOM 711 N N . PHE A 1 95 ? 1.973 1.162 15.965 1.00 76.19 95 PHE A N 1
ATOM 712 C CA . PHE A 1 95 ? 0.607 1.147 16.458 1.00 76.19 95 PHE A CA 1
ATOM 713 C C . PHE A 1 95 ? 0.358 -0.174 17.183 1.00 76.19 95 PHE A C 1
ATOM 715 O O . PHE A 1 95 ? 0.537 -1.239 16.584 1.00 76.19 95 PHE A O 1
ATOM 722 N N . PRO A 1 96 ? -0.050 -0.130 18.461 1.00 69.31 96 PRO A N 1
ATOM 723 C CA . PRO A 1 96 ? -0.427 -1.322 19.195 1.00 69.31 96 PRO A CA 1
ATOM 724 C C . PRO A 1 96 ? -1.728 -1.831 18.557 1.00 69.31 96 PRO A C 1
ATOM 726 O O . PRO A 1 96 ? -2.812 -1.395 18.906 1.00 69.31 96 PRO A O 1
ATOM 729 N N . GLY A 1 97 ? -1.612 -2.676 17.528 1.00 71.38 97 GLY A N 1
ATOM 730 C CA . GLY A 1 97 ? -2.719 -3.255 16.762 1.00 71.38 97 GLY A CA 1
ATOM 731 C C . GLY A 1 97 ? -3.747 -2.265 16.184 1.00 71.38 97 GLY A C 1
ATOM 732 O O . GLY A 1 97 ? -3.629 -1.045 16.268 1.00 71.38 97 GLY A O 1
ATOM 733 N N . ALA A 1 98 ? -4.788 -2.808 15.549 1.00 75.50 98 ALA A N 1
ATOM 734 C CA . ALA A 1 98 ? -5.955 -2.020 15.162 1.00 75.50 98 ALA A CA 1
ATOM 735 C C . ALA A 1 98 ? -6.934 -1.940 16.349 1.00 75.50 98 ALA A C 1
ATOM 737 O O . ALA A 1 98 ? -7.176 -2.968 16.991 1.00 75.50 98 ALA A O 1
ATOM 738 N N . PRO A 1 99 ? -7.531 -0.771 16.644 1.00 80.25 99 PRO A N 1
ATOM 739 C CA . PRO A 1 99 ? -8.622 -0.699 17.605 1.00 80.25 99 PRO A CA 1
ATOM 740 C C . PRO A 1 99 ? -9.799 -1.546 17.111 1.00 80.25 99 PRO A C 1
ATOM 742 O O . PRO A 1 99 ? -10.090 -1.601 15.915 1.00 80.25 99 PRO A O 1
ATOM 745 N N . SER A 1 100 ? -10.495 -2.198 18.035 1.00 84.75 100 SER A N 1
ATOM 746 C CA . SER A 1 100 ? -11.702 -2.968 17.746 1.00 84.75 100 SER A CA 1
ATOM 747 C C . SER A 1 100 ? -12.932 -2.275 18.325 1.00 84.75 100 SER A C 1
ATOM 749 O O . SER A 1 100 ? -12.883 -1.670 19.398 1.00 84.75 100 SER A O 1
ATOM 751 N N . VAL A 1 101 ? -14.042 -2.348 17.588 1.00 90.00 101 VAL A N 1
ATOM 752 C CA . VAL A 1 101 ? -15.348 -1.822 17.997 1.00 90.00 101 VAL A CA 1
ATOM 753 C C . VAL A 1 101 ? -16.329 -2.980 18.015 1.00 90.00 101 VAL A C 1
ATOM 755 O O . VAL A 1 101 ? -16.483 -3.680 17.017 1.00 90.00 101 VAL A O 1
ATOM 758 N N . THR A 1 102 ? -16.996 -3.183 19.145 1.00 89.62 102 THR A N 1
ATOM 759 C CA . THR A 1 102 ? -18.040 -4.198 19.298 1.00 89.62 102 THR A CA 1
ATOM 760 C C . THR A 1 102 ? -19.362 -3.517 19.618 1.00 89.62 102 THR A C 1
ATOM 762 O O . THR A 1 102 ? -19.415 -2.580 20.414 1.00 89.62 102 THR A O 1
ATOM 765 N N . VAL A 1 103 ? -20.430 -3.951 18.946 1.00 93.25 103 VAL A N 1
ATOM 766 C CA . VAL A 1 103 ? -21.783 -3.419 19.131 1.00 93.25 103 VAL A CA 1
ATOM 767 C C . VAL A 1 103 ? -22.680 -4.561 19.589 1.00 93.25 103 VAL A C 1
ATOM 769 O O . VAL A 1 103 ? -22.919 -5.506 18.840 1.00 93.25 103 VAL A O 1
ATOM 772 N N . GLY A 1 104 ? -23.150 -4.477 20.829 1.00 89.69 104 GLY A N 1
ATOM 773 C CA . GLY A 1 104 ? -24.069 -5.423 21.447 1.00 89.69 104 GLY A CA 1
ATOM 774 C C . GLY A 1 104 ? -25.483 -4.859 21.526 1.00 89.69 104 GLY A C 1
ATOM 775 O O . GLY A 1 104 ? -25.694 -3.648 21.583 1.00 89.69 104 GLY A O 1
ATOM 776 N N . GLN A 1 105 ? -26.473 -5.744 21.537 1.00 89.38 105 GLN A N 1
ATOM 777 C CA . GLN A 1 105 ? -27.862 -5.403 21.830 1.00 89.38 105 GLN A CA 1
ATOM 778 C C . GLN A 1 105 ? -28.326 -6.307 22.965 1.00 89.38 105 GLN A C 1
ATOM 780 O O . GLN A 1 105 ? -28.215 -7.530 22.865 1.00 89.38 105 GLN A O 1
ATOM 785 N N . ARG A 1 106 ? -28.850 -5.719 24.038 1.00 84.50 106 ARG A N 1
ATOM 786 C CA . ARG A 1 106 ? -29.434 -6.451 25.156 1.00 84.50 106 ARG A CA 1
ATOM 787 C C . ARG A 1 106 ? -30.904 -6.096 25.279 1.00 84.50 106 ARG A C 1
ATOM 789 O O . ARG A 1 106 ? -31.273 -4.949 25.504 1.00 84.50 106 ARG A O 1
ATOM 796 N N . THR A 1 107 ? -31.753 -7.104 25.152 1.00 83.88 107 THR A N 1
ATOM 797 C CA . THR A 1 107 ? -33.168 -7.012 25.515 1.00 83.88 107 THR A CA 1
ATOM 798 C C . THR A 1 107 ? -33.341 -7.460 26.954 1.00 83.88 107 THR A C 1
ATOM 800 O O . THR A 1 107 ? -32.997 -8.590 27.292 1.00 83.88 107 THR A O 1
ATOM 803 N N . GLY A 1 108 ? -33.862 -6.572 27.796 1.00 80.06 108 GLY A N 1
ATOM 804 C CA . GLY A 1 108 ? -34.220 -6.882 29.174 1.00 80.06 108 GLY A CA 1
ATOM 805 C C . GLY A 1 108 ? -35.721 -6.731 29.393 1.00 80.06 108 GLY A C 1
ATOM 806 O O . GLY A 1 108 ? -36.321 -5.744 28.965 1.00 80.06 108 GLY A O 1
ATOM 807 N N . GLU A 1 109 ? -36.317 -7.686 30.103 1.00 71.88 109 GLU A N 1
ATOM 808 C CA . GLU A 1 109 ? -37.634 -7.524 30.716 1.00 71.88 109 GLU A CA 1
ATOM 809 C C . GLU A 1 109 ? -37.460 -7.429 32.232 1.00 71.88 109 GLU A C 1
ATOM 811 O O . GLU A 1 109 ? -36.915 -8.328 32.874 1.00 71.88 109 GLU A O 1
ATOM 816 N N . ARG A 1 110 ? -37.907 -6.313 32.814 1.00 75.25 110 ARG A N 1
ATOM 817 C CA . ARG A 1 110 ? -38.115 -6.205 34.261 1.00 75.25 110 ARG A CA 1
ATOM 818 C C . ARG A 1 110 ? -39.584 -6.489 34.563 1.00 75.25 110 ARG A C 1
ATOM 820 O O . ARG A 1 110 ? -40.438 -5.962 33.849 1.00 75.25 110 ARG A O 1
ATOM 827 N N . PRO A 1 111 ? -39.900 -7.237 35.636 1.00 77.44 111 PRO A N 1
ATOM 828 C CA . PRO A 1 111 ? -41.282 -7.429 36.060 1.00 77.44 111 PRO A CA 1
ATOM 829 C C . PRO A 1 111 ? -41.984 -6.076 36.240 1.00 77.44 111 PRO A C 1
ATOM 831 O O . PRO A 1 111 ? -41.501 -5.215 36.975 1.00 77.44 111 PRO A O 1
ATOM 834 N N . GLY A 1 112 ? -43.101 -5.876 35.536 1.00 81.88 112 GLY A N 1
ATOM 835 C CA . GLY A 1 112 ? -43.890 -4.641 35.589 1.00 81.88 112 GLY A CA 1
ATOM 836 C C . GLY A 1 112 ? -43.391 -3.479 34.717 1.00 81.88 112 GLY A C 1
ATOM 837 O O . GLY A 1 112 ? -43.969 -2.397 34.791 1.00 81.88 112 GLY A O 1
ATOM 838 N N . GLN A 1 113 ? -42.359 -3.662 33.882 1.00 71.25 113 GLN A N 1
ATOM 839 C CA . GLN A 1 113 ? -41.904 -2.646 32.923 1.00 71.25 113 GLN A CA 1
ATOM 840 C C . GLN A 1 113 ? -41.979 -3.137 31.474 1.00 71.25 113 GLN A C 1
ATOM 842 O O . GLN A 1 113 ? -41.867 -4.324 31.186 1.00 71.25 113 GLN A O 1
ATOM 847 N N . ARG A 1 114 ? -42.168 -2.191 30.547 1.00 76.00 114 ARG A N 1
ATOM 848 C CA . ARG A 1 114 ? -42.173 -2.439 29.099 1.00 76.00 114 ARG A CA 1
ATOM 849 C C . ARG A 1 114 ? -40.798 -2.948 28.648 1.00 76.00 114 ARG A C 1
ATOM 851 O O . ARG A 1 114 ? -39.786 -2.448 29.133 1.00 76.00 114 ARG A O 1
ATOM 858 N N . ALA A 1 115 ? -40.775 -3.890 27.702 1.00 75.12 115 ALA A N 1
ATOM 859 C CA . ALA A 1 115 ? -39.542 -4.438 27.137 1.00 75.12 115 ALA A CA 1
ATOM 860 C C . ALA A 1 115 ? -38.593 -3.321 26.671 1.00 75.12 115 ALA A C 1
ATOM 862 O O . ALA A 1 115 ? -38.976 -2.467 25.862 1.00 75.12 115 ALA A O 1
ATOM 863 N N . LEU A 1 116 ? -37.365 -3.332 27.194 1.00 76.75 116 LEU A N 1
ATOM 864 C CA . LEU A 1 116 ? -36.353 -2.313 26.931 1.00 76.75 116 LEU A CA 1
ATOM 865 C C . LEU A 1 116 ? -35.255 -2.917 26.048 1.00 76.75 116 LEU A C 1
ATOM 867 O O . LEU A 1 116 ? -34.764 -4.016 26.315 1.00 76.75 116 LEU A O 1
ATOM 871 N N . ARG A 1 117 ? -34.906 -2.213 24.965 1.00 82.62 117 ARG A N 1
ATOM 872 C CA . ARG A 1 117 ? -33.783 -2.557 24.083 1.00 82.62 117 ARG A CA 1
ATOM 873 C C . ARG A 1 117 ? -32.624 -1.626 24.404 1.00 82.62 117 ARG A C 1
ATOM 875 O O . ARG A 1 117 ? -32.738 -0.421 24.200 1.00 82.62 117 ARG A O 1
ATOM 882 N N . GLU A 1 118 ? -31.542 -2.184 24.922 1.00 87.81 118 GLU A N 1
ATOM 883 C CA . GLU A 1 118 ? -30.312 -1.465 25.239 1.00 87.81 118 GLU A CA 1
ATOM 884 C C . GLU A 1 118 ? -29.268 -1.773 24.160 1.00 87.81 118 GLU A C 1
ATOM 886 O O . GLU A 1 118 ? -29.034 -2.938 23.838 1.00 87.81 118 GLU A O 1
ATOM 891 N N . GLN A 1 119 ? -28.642 -0.738 23.599 1.00 90.88 119 GLN A N 1
ATOM 892 C CA . GLN A 1 119 ? -27.509 -0.877 22.685 1.00 90.88 119 GLN A CA 1
ATOM 893 C C . GLN A 1 119 ? -26.219 -0.570 23.440 1.00 90.88 119 GLN A C 1
ATOM 895 O O . GLN A 1 119 ? -26.092 0.495 24.041 1.00 90.88 119 GLN A O 1
ATOM 900 N N . GLU A 1 120 ? -25.260 -1.485 23.386 1.00 88.81 120 GLU A N 1
ATOM 901 C CA . GLU A 1 120 ? -23.933 -1.324 23.973 1.00 88.81 120 GLU A CA 1
ATOM 902 C C . GLU A 1 120 ? -22.905 -1.143 22.854 1.00 88.81 120 GLU A C 1
ATOM 904 O O . GLU A 1 120 ? -22.927 -1.867 21.858 1.00 88.81 120 GLU A O 1
ATOM 909 N N . VAL A 1 121 ? -22.014 -0.162 22.998 1.00 91.00 121 VAL A N 1
ATOM 910 C CA . VAL A 1 121 ? -20.898 0.076 22.075 1.00 91.00 121 VAL A CA 1
ATOM 911 C C . VAL A 1 121 ? -19.619 0.067 22.899 1.00 91.00 121 VAL A C 1
ATOM 913 O O . VAL A 1 121 ? -19.436 0.932 23.754 1.00 91.00 121 VAL A O 1
ATOM 916 N N . ALA A 1 122 ? -18.740 -0.900 22.647 1.00 88.19 122 ALA A N 1
ATOM 917 C CA . ALA A 1 122 ? -17.455 -1.018 23.321 1.00 88.19 122 ALA A CA 1
ATOM 918 C C . ALA A 1 122 ? -16.306 -0.806 22.329 1.00 88.19 122 ALA A C 1
ATOM 920 O O . ALA A 1 122 ? -16.283 -1.385 21.241 1.00 88.19 122 ALA A O 1
ATOM 921 N N . LEU A 1 123 ? -15.353 0.038 22.727 1.00 87.12 123 LEU A N 1
ATOM 922 C CA . LEU A 1 123 ? -14.139 0.356 21.982 1.00 87.12 123 LEU A CA 1
ATOM 923 C C . LEU A 1 123 ? -12.944 -0.213 22.750 1.00 87.12 123 LEU A C 1
ATOM 925 O O . LEU A 1 123 ? -12.719 0.164 23.899 1.00 87.12 123 LEU A O 1
ATOM 929 N N . ALA A 1 124 ? -12.181 -1.107 22.129 1.00 83.56 124 ALA A N 1
ATOM 930 C CA . ALA A 1 124 ? -10.952 -1.643 22.697 1.00 83.56 124 ALA A CA 1
ATOM 931 C C . ALA A 1 124 ? -9.771 -1.225 21.821 1.00 83.56 124 ALA A C 1
ATOM 933 O O . ALA A 1 124 ? -9.695 -1.594 20.650 1.00 83.56 124 ALA A O 1
ATOM 934 N N . ALA A 1 125 ? -8.855 -0.450 22.394 1.00 80.94 125 ALA A N 1
ATOM 935 C CA . ALA A 1 125 ? -7.578 -0.112 21.781 1.00 80.94 125 ALA A CA 1
ATOM 936 C C . ALA A 1 125 ? -6.474 -0.903 22.500 1.00 80.94 125 ALA A C 1
ATOM 938 O O . ALA A 1 125 ? -6.492 -0.947 23.735 1.00 80.94 125 ALA A O 1
ATOM 939 N N . PRO A 1 126 ? -5.546 -1.546 21.778 1.00 67.69 126 PRO A N 1
ATOM 940 C CA . PRO A 1 126 ? -4.394 -2.168 22.419 1.00 67.69 126 PRO A CA 1
ATOM 941 C C . PRO A 1 126 ? -3.493 -1.078 23.037 1.00 67.69 126 PRO A C 1
ATOM 943 O O . PRO A 1 126 ? -3.418 0.034 22.512 1.00 67.69 126 PRO A O 1
ATOM 946 N N . LEU A 1 127 ? -2.908 -1.372 24.206 1.00 64.50 127 LEU A N 1
ATOM 947 C CA . LEU A 1 127 ? -2.066 -0.447 24.984 1.00 64.50 127 LEU A CA 1
ATOM 948 C C . LEU A 1 127 ? -0.619 -0.440 24.491 1.00 64.50 127 LEU A C 1
ATOM 950 O O . LEU A 1 127 ? -0.122 -1.536 24.149 1.00 64.50 127 LEU A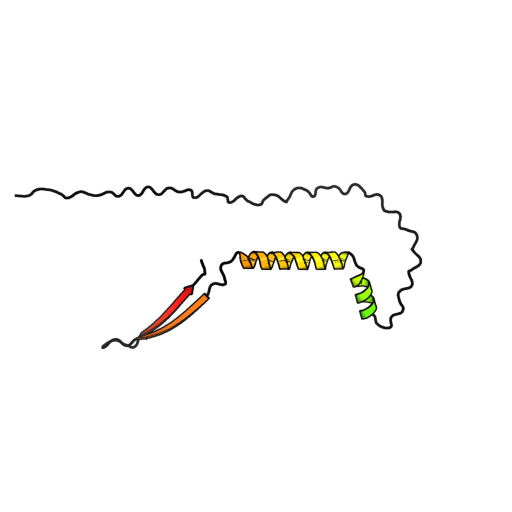 O 1
#

Solvent-accessible surface area (backbone atoms only — not comparable to full-atom values): 8784 Å² total; per-residue (Å²): 137,90,84,87,82,88,74,86,80,78,80,80,78,82,79,83,78,86,91,78,79,76,90,71,73,89,81,81,84,85,86,85,78,84,71,71,79,68,80,68,76,72,75,73,76,68,72,80,65,73,76,70,74,73,76,93,59,98,43,69,68,61,53,49,52,56,51,47,78,69,33,70,66,50,52,51,53,52,50,53,53,50,52,53,49,54,50,52,54,54,53,55,70,70,43,49,68,75,68,46,78,48,80,47,76,47,79,49,76,52,95,96,51,77,80,40,81,44,77,44,78,48,78,48,64,59,122

Secondary structure (DSSP, 8-state):
----------------------------SSS--------PPPPP-------------S-HHHHHHHHHHH-HHHHHHHHHHHHHHHHHHHHHHHS-S--EEEEEEEEE--TTS--EEEEEEEEE---

Nearest PDB structures (foldseek):
  4jph-assembly2_D  TM=4.477E-01  e=2.615E+00  Mus musculus
  5aej-assembly2_B  TM=4.585E-01  e=6.346E+00  Homo sapiens
  4tw1-assembly1_A  TM=4.147E-01  e=3.162E+00  Staphylococcus aureus subsp. aureus USA300_TCH1516
  7ane-assembly1_Ap  TM=3.024E-01  e=7.673E+00  Leishmania major

Foldseek 3Di:
DDDDDDDDDPPPPPDDDDPDDDPPPPPPDPPPPVPPPPPDPPPPPPDPDPPPPQPPDPDPVVSVVVVLVPDPVNVVVVVVVVVVVVVVVVVCVPAQDDKDKDKDWDWDDDVPDDIDIDIDIDIGGGD

Mean predicted aligned error: 19.97 Å

pLDDT: mean 72.3, std 17.99, range [39.47, 97.25]